Protein 3GL6 (pdb70)

Structure (mmCIF, N/CA/C/O backbone):
data_3GL6
#
_entry.id   3GL6
#
_cell.length_a   49.950
_cell.length_b   49.950
_cell.length_c   86.450
_cell.angle_alpha   90.00
_cell.angle_beta   90.00
_cell.angle_gamma   90.00
#
_symmetry.space_group_name_H-M   'I 41'
#
loop_
_entity.id
_entity.type
_entity.pdbx_description
1 polymer 'Histone demethylase JARID1A'
2 polymer 'Histone H3'
3 non-polymer 'ZINC ION'
4 water water
#
loop_
_atom_site.group_PDB
_atom_site.id
_atom_site.type_symbol
_atom_site.label_atom_id
_atom_site.label_alt_id
_atom_site.label_comp_id
_atom_site.label_asym_id
_atom_site.label_entity_id
_atom_site.label_seq_id
_atom_site.pdbx_PDB_ins_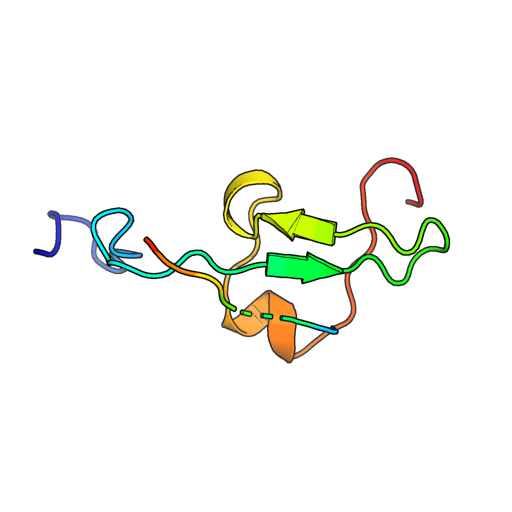code
_atom_site.Cartn_x
_atom_site.Cartn_y
_atom_site.Cartn_z
_atom_site.occupancy
_atom_site.B_iso_or_equiv
_atom_site.auth_seq_id
_atom_site.auth_comp_id
_atom_site.auth_asym_id
_atom_site.auth_atom_id
_atom_site.pdbx_PDB_model_num
ATOM 1 N N . SER A 1 1 ? -27.121 -35.538 5.078 1.00 37.48 1608 SER A N 1
ATOM 2 C CA . SER A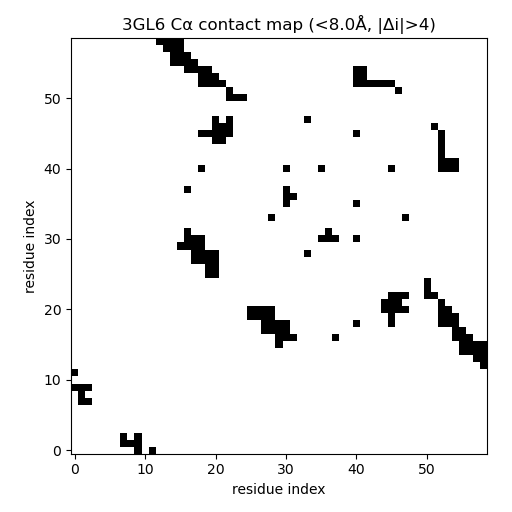 1 1 ? -27.780 -36.614 4.294 1.00 37.91 1608 SER A CA 1
ATOM 3 C C . SER A 1 1 ? -27.788 -36.288 2.855 1.00 38.22 1608 SER A C 1
ATOM 4 O O . SER A 1 1 ? -27.948 -35.127 2.441 1.00 35.36 1608 SER A O 1
ATOM 7 N N . VAL A 1 2 ? -27.664 -37.324 2.073 1.00 36.66 1609 VAL A N 1
ATOM 8 C CA . VAL A 1 2 ? -27.647 -37.130 0.671 1.00 36.55 1609 VAL A CA 1
ATOM 9 C C . VAL A 1 2 ? -29.058 -37.085 0.155 1.00 33.69 1609 VAL A C 1
ATOM 10 O O . VAL A 1 2 ? -29.981 -37.599 0.753 1.00 32.09 1609 VAL A O 1
ATOM 14 N N . CYS A 1 3 ? -29.233 -36.403 -0.964 1.00 31.58 1610 CYS A N 1
ATOM 15 C CA . CYS A 1 3 ? -30.554 -36.279 -1.596 1.00 32.21 1610 CYS A CA 1
ATOM 16 C C . CYS A 1 3 ? -30.632 -37.382 -2.649 1.00 33.46 1610 CYS A C 1
ATOM 17 O O . CYS A 1 3 ? -29.792 -38.285 -2.686 1.00 32.92 1610 CYS A O 1
ATOM 20 N N . ALA A 1 4 ? -31.616 -37.321 -3.527 1.00 33.59 1611 ALA A N 1
ATOM 21 C CA . ALA A 1 4 ? -31.769 -38.350 -4.559 1.00 35.57 1611 ALA A CA 1
ATOM 22 C C . ALA A 1 4 ? -30.836 -38.197 -5.748 1.00 37.77 1611 ALA A C 1
ATOM 23 O O . ALA A 1 4 ? -30.737 -39.101 -6.578 1.00 37.66 1611 ALA A O 1
ATOM 25 N N . ALA A 1 5 ? -30.131 -37.075 -5.815 1.00 37.99 1612 ALA A N 1
ATOM 26 C CA . ALA A 1 5 ? -29.206 -36.836 -6.910 1.00 41.17 1612 ALA A CA 1
ATOM 27 C C . ALA A 1 5 ? -28.056 -37.835 -6.890 1.00 44.07 1612 ALA A C 1
ATOM 28 O O . ALA A 1 5 ? -27.574 -38.211 -5.824 1.00 44.77 1612 ALA A O 1
ATOM 30 N N . GLN A 1 6 ? -27.616 -38.260 -8.070 1.00 45.65 1613 GLN A N 1
ATOM 31 C CA . GLN A 1 6 ? -26.513 -39.207 -8.159 1.00 48.70 1613 GLN A CA 1
ATOM 32 C C . GLN A 1 6 ? -25.244 -38.581 -7.599 1.00 48.12 1613 GLN A C 1
ATOM 33 O O . GLN A 1 6 ? -24.443 -39.251 -6.949 1.00 48.85 1613 GLN A O 1
ATOM 39 N N . ASN A 1 7 ? -25.066 -37.290 -7.855 1.00 46.87 1614 ASN A N 1
ATOM 40 C CA . ASN A 1 7 ? -23.896 -36.579 -7.3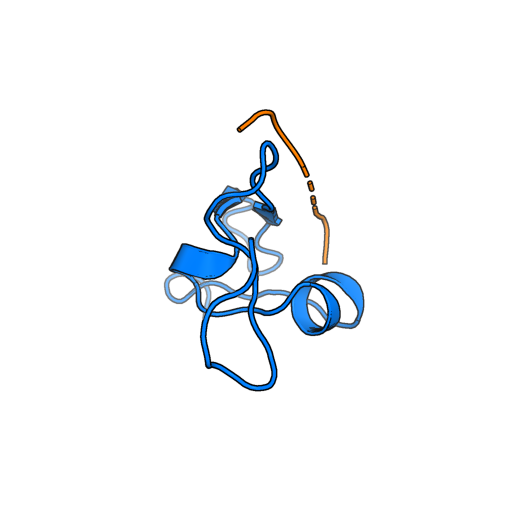62 1.00 45.70 1614 ASN A CA 1
ATOM 41 C C . ASN A 1 7 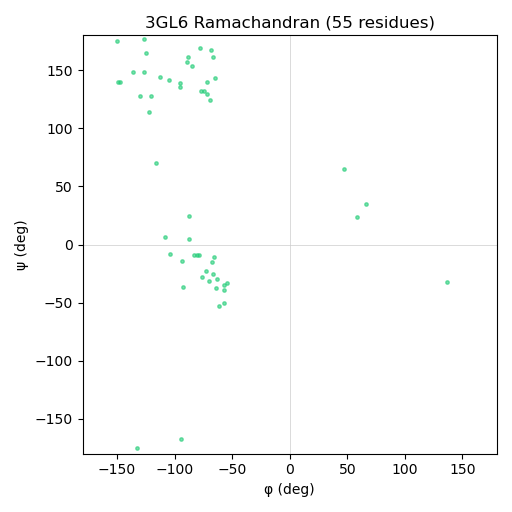? -24.318 -35.492 -6.380 1.00 42.90 1614 ASN A C 1
ATOM 42 O O . ASN A 1 7 ? -24.236 -34.304 -6.688 1.00 44.40 1614 ASN A O 1
ATOM 47 N N . CYS A 1 8 ? -24.778 -35.906 -5.204 1.00 39.82 1615 CYS A N 1
ATOM 48 C CA . CYS A 1 8 ? -25.209 -34.965 -4.176 1.00 36.87 1615 CYS A CA 1
ATOM 49 C C . CYS A 1 8 ? -24.012 -34.213 -3.610 1.00 38.09 1615 CYS A C 1
ATOM 50 O O . CYS A 1 8 ? -23.054 -34.820 -3.124 1.00 36.66 1615 CYS A O 1
ATOM 53 N N . GLN A 1 9 ? -24.075 -32.888 -3.673 1.00 37.07 1616 GLN A N 1
ATOM 54 C CA . GLN A 1 9 ? -22.993 -32.042 -3.182 1.00 39.20 1616 GLN A CA 1
ATOM 55 C C . GLN A 1 9 ? -23.136 -31.736 -1.697 1.00 37.61 1616 GLN A C 1
ATOM 56 O O . GLN A 1 9 ? -22.361 -30.960 -1.145 1.00 37.95 1616 GLN A O 1
ATOM 62 N N . ARG A 1 10 ? -24.135 -32.341 -1.061 1.00 36.39 1617 ARG A N 1
ATOM 63 C CA . ARG A 1 10 ? -24.386 -32.142 0.363 1.00 35.57 1617 ARG A CA 1
ATOM 64 C C . ARG A 1 10 ? -24.365 -30.674 0.805 1.00 33.59 1617 ARG A C 1
ATOM 65 O O . ARG A 1 10 ? -23.500 -30.265 1.582 1.00 33.00 1617 ARG A O 1
ATOM 73 N N . PRO A 1 11 ? -25.313 -29.859 0.316 1.00 32.37 1618 PRO A N 1
ATOM 74 C CA . PRO A 1 11 ? -25.325 -28.448 0.729 1.00 30.81 1618 PRO A CA 1
ATOM 75 C C . PRO A 1 11 ? -25.632 -28.356 2.225 1.00 30.83 1618 PRO A C 1
ATOM 76 O O . PRO A 1 11 ? -25.491 -27.302 2.849 1.00 28.03 1618 PRO A O 1
ATOM 80 N N . CYS A 1 12 ? -26.037 -29.491 2.784 1.00 29.19 1619 CYS A N 1
ATOM 81 C CA . CYS A 1 12 ? -26.377 -29.622 4.196 1.00 30.95 1619 CYS A CA 1
ATOM 82 C C . CYS A 1 12 ? -25.145 -29.780 5.097 1.00 31.97 1619 CYS A C 1
ATOM 83 O O . CYS A 1 12 ? -25.263 -29.748 6.320 1.00 33.19 1619 CYS A O 1
ATOM 86 N N . LYS A 1 13 ? -23.974 -29.961 4.495 1.00 32.47 1620 LYS A N 1
ATOM 87 C CA . LYS A 1 13 ? -22.739 -30.143 5.259 1.00 34.86 1620 LYS A CA 1
ATOM 88 C C . LYS A 1 13 ? -22.328 -28.894 6.039 1.00 35.36 1620 LYS A C 1
ATOM 89 O O . LYS A 1 13 ? -22.771 -27.786 5.736 1.00 34.17 1620 LYS A O 1
ATOM 95 N N . ASP A 1 14 ? -21.464 -29.087 7.033 1.00 38.43 1621 ASP A N 1
ATOM 96 C CA . ASP A 1 14 ? -20.995 -27.999 7.891 1.00 40.99 1621 ASP A CA 1
ATOM 97 C C . ASP A 1 14 ? -19.775 -27.257 7.355 1.00 41.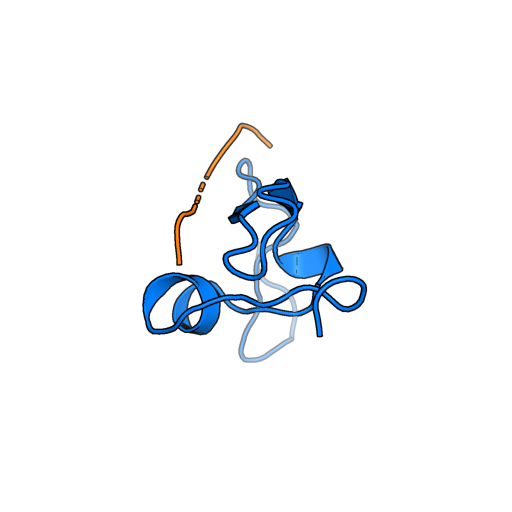02 1621 ASP A C 1
ATOM 98 O O . ASP A 1 14 ? -19.013 -26.673 8.128 1.00 44.58 1621 ASP A O 1
ATOM 103 N N . LYS A 1 15 ? -19.578 -27.287 6.044 1.00 38.03 1622 LYS A N 1
ATOM 104 C CA . LYS A 1 15 ? -18.447 -26.600 5.428 1.00 36.12 1622 LYS A CA 1
ATOM 105 C C . LYS A 1 15 ? -18.926 -25.860 4.184 1.00 34.16 1622 LYS A C 1
ATOM 106 O O . LYS A 1 15 ? -19.863 -26.301 3.520 1.00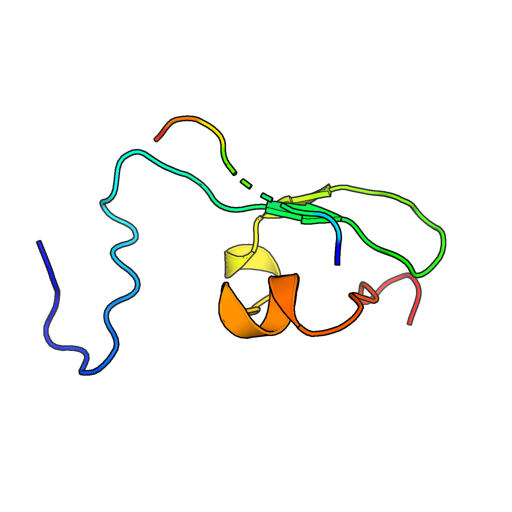 33.90 1622 LYS A O 1
ATOM 112 N N . VAL A 1 16 ? -18.284 -24.733 3.889 1.00 32.69 1623 VAL A N 1
ATOM 113 C CA . VAL A 1 16 ? -18.592 -23.927 2.708 1.00 31.36 1623 VAL A CA 1
ATOM 114 C C . VAL A 1 16 ? -17.306 -23.875 1.899 1.00 29.31 1623 VAL A C 1
ATOM 115 O O . VAL A 1 16 ? -16.256 -23.529 2.437 1.00 28.92 1623 VAL A O 1
ATOM 119 N N . ASP A 1 17 ? -17.384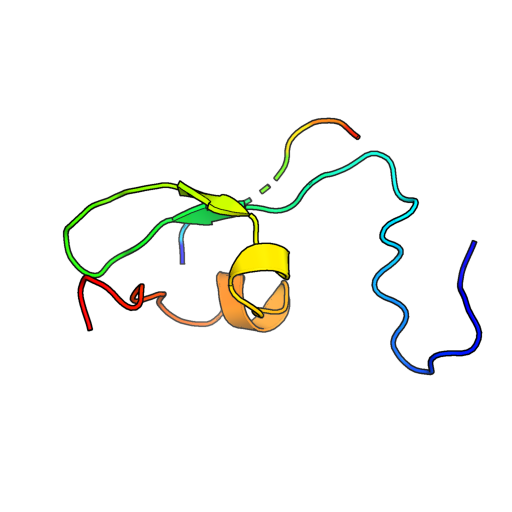 -24.220 0.618 1.00 27.76 1624 ASP A N 1
ATOM 120 C CA . ASP A 1 17 ? -16.205 -24.207 -0.243 1.00 27.00 1624 ASP A CA 1
ATOM 121 C C . ASP A 1 17 ? -16.101 -22.898 -1.015 1.00 25.84 1624 ASP A C 1
ATOM 122 O O . ASP A 1 17 ? -17.103 -22.369 -1.497 1.00 24.74 1624 ASP A O 1
ATOM 127 N N . TRP A 1 18 ? -14.881 -22.382 -1.126 1.00 24.72 1625 TRP A N 1
ATOM 128 C CA . TRP A 1 18 ? -14.637 -21.128 -1.830 1.00 23.76 1625 TRP A CA 1
ATOM 129 C C . TRP A 1 18 ? -13.589 -21.295 -2.925 1.00 24.31 1625 TRP A C 1
ATOM 130 O O . TRP A 1 18 ? -12.851 -22.280 -2.955 1.00 25.74 1625 TRP A O 1
ATOM 141 N N . VAL A 1 19 ? -13.531 -20.310 -3.814 1.00 23.49 1626 VAL A N 1
ATOM 142 C CA . VAL A 1 19 ? -12.554 -20.289 -4.894 1.00 24.60 1626 VAL A CA 1
ATOM 143 C C . VAL A 1 19 ? -12.247 -18.824 -5.173 1.00 25.55 1626 VAL A C 1
ATOM 144 O O . VAL A 1 19 ? -13.143 -17.979 -5.148 1.00 25.37 1626 VAL A O 1
ATOM 148 N N . GLN A 1 20 ? -10.977 -18.527 -5.423 1.00 26.29 1627 GLN A N 1
ATOM 149 C CA . GLN A 1 20 ? -10.542 -17.163 -5.683 1.00 27.23 1627 GLN A CA 1
ATOM 150 C C . GLN A 1 20 ? -10.250 -16.939 -7.166 1.00 28.39 1627 GLN A C 1
ATOM 151 O O . GLN A 1 20 ? -9.719 -17.815 -7.849 1.00 27.14 1627 GLN A O 1
ATOM 157 N N . CYS A 1 21 ? -10.610 -15.763 -7.667 1.00 28.51 1628 CYS A N 1
ATOM 158 C CA . CYS A 1 21 ? -10.397 -15.451 -9.075 1.00 29.78 1628 CYS A CA 1
ATOM 159 C C . CYS A 1 21 ? -8.930 -15.219 -9.427 1.00 30.50 1628 CYS A C 1
ATOM 160 O O . CYS A 1 21 ? -8.188 -14.604 -8.666 1.00 29.31 1628 CYS A O 1
ATOM 163 N N . ASP A 1 22 ? -8.522 -15.721 -10.591 1.00 31.88 1629 ASP A N 1
ATOM 164 C CA . ASP A 1 22 ? -7.151 -15.563 -11.077 1.00 32.73 1629 ASP A CA 1
ATOM 165 C C . ASP A 1 22 ? -7.120 -14.503 -12.175 1.00 34.44 1629 ASP A C 1
ATOM 166 O O . ASP A 1 22 ? -6.050 -14.100 -12.633 1.00 35.81 1629 ASP A O 1
ATOM 171 N N . GLY A 1 23 ? -8.304 -14.068 -12.593 1.00 34.31 1630 GLY A N 1
ATOM 172 C CA . GLY A 1 23 ? -8.419 -13.084 -13.655 1.00 36.10 1630 GLY A CA 1
ATOM 173 C C . GLY A 1 23 ? -7.925 -11.679 -13.374 1.00 37.10 1630 GLY A C 1
ATOM 174 O O . GLY A 1 23 ? -7.757 -10.892 -14.306 1.00 39.12 1630 GLY A O 1
ATOM 175 N N . GLY A 1 24 ? -7.702 -11.345 -12.108 1.00 38.35 1631 GLY A N 1
ATOM 176 C CA . GLY A 1 24 ? -7.225 -10.012 -11.791 1.00 39.20 1631 GLY A CA 1
ATOM 177 C C . GLY A 1 24 ? -7.885 -9.320 -10.610 1.00 39.71 1631 GLY A C 1
ATOM 178 O O . GLY A 1 24 ? -7.232 -8.541 -9.916 1.00 40.07 1631 GLY A O 1
ATOM 179 N N . CYS A 1 25 ? -9.169 -9.584 -10.377 1.00 38.01 1632 CYS A N 1
ATOM 180 C CA . CYS A 1 25 ? -9.868 -8.949 -9.260 1.00 36.62 1632 CYS A CA 1
ATOM 181 C C . CYS A 1 25 ? -9.424 -9.544 -7.928 1.00 36.81 1632 CYS A C 1
ATOM 182 O O . CYS A 1 25 ? -9.566 -8.916 -6.879 1.00 36.04 1632 CYS A O 1
ATOM 185 N N . ASP A 1 26 ? -8.898 -10.765 -7.978 1.00 35.90 1633 ASP A N 1
ATOM 186 C CA . ASP A 1 26 ? -8.403 -11.452 -6.788 1.00 35.56 1633 ASP A CA 1
ATOM 187 C C . ASP A 1 26 ? -9.463 -11.639 -5.701 1.00 33.04 1633 ASP A C 1
ATOM 188 O O . ASP A 1 26 ? -9.130 -11.803 -4.529 1.00 31.42 1633 ASP A O 1
ATOM 193 N N . GLU A 1 27 ? -10.733 -11.628 -6.086 1.00 31.56 1634 GLU A N 1
ATOM 194 C CA . GLU A 1 27 ? -11.802 -11.782 -5.108 1.00 32.47 1634 GLU A CA 1
ATOM 195 C C . GLU A 1 27 ? -12.202 -13.228 -4.842 1.00 32.23 1634 GLU A C 1
ATOM 196 O O . GLU A 1 27 ? -11.976 -14.117 -5.666 1.00 29.12 1634 GLU A O 1
ATOM 202 N N . TRP A 1 28 ? -12.798 -13.445 -3.673 1.00 29.78 1635 TRP A N 1
ATOM 203 C CA . TRP A 1 28 ? -13.245 -14.766 -3.250 1.00 29.48 1635 TRP A CA 1
ATOM 204 C C . TRP A 1 28 ? -14.714 -15.015 -3.554 1.00 28.32 1635 TRP A C 1
ATOM 205 O O . TRP A 1 28 ? -15.563 -14.158 -3.306 1.00 28.17 1635 TRP A O 1
ATOM 216 N N . PHE A 1 29 ? -15.003 -16.198 -4.087 1.00 26.48 1636 PHE A N 1
ATOM 217 C CA . PHE A 1 29 ? -16.367 -16.586 -4.426 1.00 24.90 1636 PHE A CA 1
ATOM 218 C C . PHE A 1 29 ? -16.734 -17.925 -3.791 1.00 24.69 1636 PHE A C 1
ATOM 219 O O . PHE A 1 29 ? -15.873 -18.783 -3.605 1.00 23.79 1636 PHE A O 1
ATOM 227 N N . HIS A 1 30 ? -18.010 -18.091 -3.451 1.00 25.43 1637 HIS A N 1
ATOM 228 C CA . HIS A 1 30 ? -18.501 -19.362 -2.918 1.00 25.57 1637 HIS A CA 1
ATOM 229 C C . HIS A 1 30 ? -18.533 -20.232 -4.180 1.00 24.81 1637 HIS A C 1
ATOM 230 O O . HIS A 1 30 ? -19.048 -19.794 -5.209 1.00 24.78 1637 HIS A O 1
ATOM 237 N N . GLN A 1 31 ? -17.998 -21.446 -4.115 1.00 23.43 1638 GLN A N 1
ATOM 238 C CA . GLN A 1 31 ? -17.994 -22.311 -5.291 1.00 24.33 1638 GLN A CA 1
ATOM 239 C C . GLN A 1 31 ? -19.382 -22.598 -5.879 1.00 24.46 1638 GLN A C 1
ATOM 240 O O . GLN A 1 31 ? -19.536 -22.640 -7.097 1.00 24.43 1638 GLN A O 1
ATOM 246 N N . VAL A 1 32 ? -20.398 -22.789 -5.042 1.00 26.79 1639 VAL A N 1
ATOM 247 C CA . VAL A 1 32 ? -21.721 -23.082 -5.598 1.00 29.88 1639 VAL A CA 1
ATOM 248 C C . VAL A 1 32 ? -22.316 -21.865 -6.301 1.00 29.26 1639 VAL A C 1
ATOM 249 O O . VAL A 1 32 ? -23.057 -22.006 -7.269 1.00 29.93 1639 VAL A O 1
ATOM 253 N N . CYS A 1 33 ? -21.981 -20.674 -5.818 1.00 28.83 1640 CYS A N 1
ATOM 254 C CA . CYS A 1 33 ? -22.489 -19.440 -6.412 1.00 29.52 1640 CYS A CA 1
ATOM 255 C C . CYS A 1 33 ? -21.960 -19.202 -7.818 1.00 29.89 1640 CYS A C 1
ATOM 256 O O . CYS A 1 33 ? -22.597 -18.511 -8.615 1.00 31.59 1640 CYS A 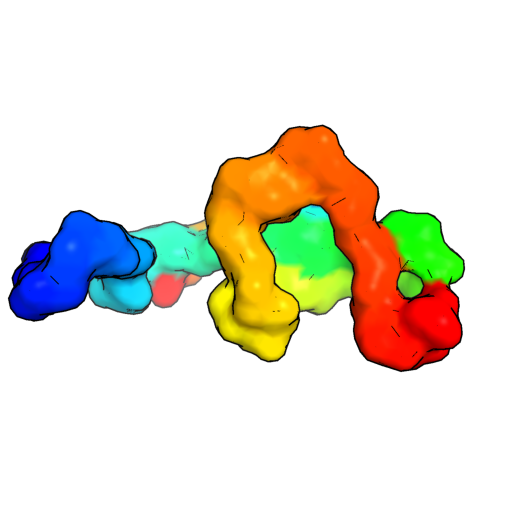O 1
ATOM 259 N N . VAL A 1 34 ? -20.796 -19.767 -8.124 1.00 29.24 1641 VAL A N 1
ATOM 260 C CA . VAL A 1 34 ? -20.212 -19.598 -9.446 1.00 28.82 1641 VAL A CA 1
ATOM 261 C C . VAL A 1 34 ? -20.284 -20.881 -10.277 1.00 30.81 1641 VAL A C 1
ATOM 262 O O . VAL A 1 34 ? -19.722 -20.957 -11.365 1.00 29.62 1641 VAL A O 1
ATOM 266 N N . GLY A 1 35 ? -20.975 -21.885 -9.744 1.00 32.15 1642 GLY A N 1
ATOM 267 C CA . GLY A 1 35 ? -21.156 -23.142 -10.450 1.00 35.28 1642 GLY A CA 1
ATOM 268 C C . GLY A 1 35 ? -19.946 -24.016 -10.721 1.00 36.29 1642 GLY A C 1
ATOM 269 O O . GLY A 1 35 ? -19.886 -24.682 -11.754 1.00 37.05 1642 GLY A O 1
ATOM 270 N N . VAL A 1 36 ? -18.983 -24.035 -9.808 1.00 35.90 1643 VAL A N 1
ATOM 271 C CA . VAL A 1 36 ? -17.805 -24.867 -10.002 1.00 38.16 1643 VAL A CA 1
ATOM 272 C C . VAL A 1 36 ? -17.788 -25.996 -8.979 1.00 37.99 1643 VAL A C 1
ATOM 273 O O . VAL A 1 36 ? -18.210 -25.818 -7.837 1.00 37.31 1643 VAL A O 1
ATOM 277 N N . SER A 1 37 ? -17.310 -27.160 -9.402 1.00 39.80 1644 SER A N 1
ATOM 278 C CA . SER A 1 37 ? -17.216 -28.315 -8.520 1.00 40.01 1644 SER A CA 1
ATOM 279 C C . SER A 1 37 ? -15.860 -28.242 -7.832 1.00 40.97 1644 SER A C 1
ATOM 280 O O . SER A 1 37 ? -14.967 -27.534 -8.294 1.00 38.60 1644 SER A O 1
ATOM 283 N N . PRO A 1 38 ? -15.690 -28.960 -6.711 1.00 43.24 1645 PRO A N 1
ATOM 284 C CA . PRO A 1 38 ? -14.400 -28.925 -6.018 1.00 44.41 1645 PRO A CA 1
ATOM 285 C C . PRO A 1 38 ? -13.283 -29.360 -6.965 1.00 45.17 1645 PRO A C 1
ATOM 286 O O . PRO A 1 38 ? -12.164 -28.856 -6.895 1.00 45.91 1645 PRO A O 1
ATOM 290 N N . GLU A 1 39 ? -13.605 -30.296 -7.853 1.00 45.49 1646 GLU A N 1
ATOM 291 C CA . GLU A 1 39 ? -12.640 -30.797 -8.824 1.00 47.92 1646 GLU A CA 1
ATOM 292 C C . GLU A 1 39 ? -12.179 -29.663 -9.732 1.00 46.98 1646 GLU A C 1
ATOM 293 O O . GLU A 1 39 ? -10.980 -29.428 -9.890 1.00 47.38 1646 GLU A O 1
ATOM 299 N N . MET A 1 40 ? -13.141 -28.968 -10.331 1.00 45.90 1647 MET A N 1
ATOM 300 C CA . MET A 1 40 ? -12.846 -27.849 -11.220 1.00 45.11 1647 MET A CA 1
ATOM 301 C C . MET A 1 40 ? -12.009 -26.807 -10.488 1.00 41.91 1647 MET A C 1
ATOM 302 O O . MET A 1 40 ? -10.973 -26.362 -10.981 1.00 39.64 1647 MET A O 1
ATOM 307 N N . ALA A 1 41 ? -12.477 -26.430 -9.302 1.00 39.60 1648 ALA A N 1
ATOM 308 C CA . ALA A 1 41 ? -11.814 -25.424 -8.480 1.00 38.71 1648 ALA A CA 1
ATOM 309 C C . ALA A 1 41 ? -10.348 -25.722 -8.187 1.00 37.98 1648 ALA A C 1
ATOM 310 O O . ALA A 1 41 ? -9.537 -24.806 -8.076 1.00 37.20 1648 ALA A O 1
ATOM 312 N N . GLU A 1 42 ? -10.005 -26.998 -8.065 1.00 39.78 1649 GLU A N 1
ATOM 313 C CA . GLU A 1 42 ? -8.631 -27.379 -7.764 1.00 41.82 1649 GLU A CA 1
ATOM 314 C C . GLU A 1 42 ? -7.743 -27.675 -8.964 1.00 41.11 1649 GLU A C 1
ATOM 315 O O . GLU A 1 42 ? -6.561 -27.340 -8.955 1.00 43.08 1649 GLU A O 1
ATOM 321 N N . ASN A 1 43 ? -8.312 -28.290 -9.994 1.00 41.15 1650 ASN A N 1
ATOM 322 C CA . ASN A 1 43 ? -7.542 -28.693 -11.169 1.00 41.68 1650 ASN A CA 1
ATOM 323 C C . ASN A 1 43 ? -7.263 -27.671 -12.267 1.00 40.70 1650 ASN A C 1
ATOM 324 O O . ASN A 1 43 ? -6.485 -27.947 -13.181 1.00 39.79 1650 ASN A O 1
ATOM 329 N N . GLU A 1 44 ? -7.889 -26.504 -12.195 1.00 38.71 1651 GLU A N 1
ATOM 330 C CA . GLU A 1 44 ? -7.648 -25.476 -13.201 1.00 37.11 1651 GLU A CA 1
ATOM 331 C C . GLU A 1 44 ? -7.815 -24.097 -12.589 1.00 34.60 1651 GLU A C 1
ATOM 332 O O . GLU A 1 44 ? -8.180 -23.969 -11.424 1.00 34.66 1651 GLU A O 1
ATOM 338 N N . ASP A 1 45 ? -7.533 -23.063 -13.368 1.00 33.82 1652 ASP A N 1
ATOM 339 C CA . ASP A 1 45 ? -7.659 -21.705 -12.866 1.00 32.22 1652 ASP A CA 1
ATOM 340 C C . ASP A 1 45 ? -9.127 -21.301 -12.855 1.00 30.47 1652 ASP A C 1
ATOM 341 O O . ASP A 1 45 ? -9.978 -22.013 -13.388 1.00 29.07 1652 ASP A O 1
ATOM 346 N N . TYR A 1 46 ? -9.430 -20.174 -12.221 1.00 28.52 1653 TYR A N 1
ATOM 347 C CA . TYR A 1 46 ? -10.800 -19.688 -12.199 1.00 28.77 1653 TYR A CA 1
ATOM 348 C C . TYR A 1 46 ? -10.821 -18.223 -12.605 1.00 27.24 1653 TYR A C 1
ATOM 349 O O . TYR A 1 46 ? -10.088 -17.410 -12.047 1.00 26.23 1653 TYR A O 1
ATOM 358 N N . ILE A 1 47 ? -11.663 -17.901 -13.582 1.00 28.43 1654 ILE A N 1
ATOM 359 C CA . ILE A 1 47 ? -11.807 -16.534 -14.078 1.00 27.77 1654 ILE A CA 1
ATOM 360 C C . ILE A 1 47 ? -13.277 -16.132 -13.923 1.00 28.10 1654 ILE A C 1
ATOM 361 O O . ILE A 1 47 ? -14.147 -16.705 -14.583 1.00 27.88 1654 ILE A O 1
ATOM 366 N N . CYS A 1 48 ? -13.556 -15.155 -13.061 1.00 28.17 1655 CYS A N 1
ATOM 367 C CA . CYS A 1 48 ? -14.933 -14.717 -12.829 1.00 30.09 1655 CYS A CA 1
ATOM 368 C C . CYS A 1 48 ? -15.523 -14.009 -14.047 1.00 32.10 1655 CYS A C 1
ATOM 369 O O . CYS A 1 48 ? -14.800 -13.656 -14.978 1.00 30.31 1655 CYS A O 1
ATOM 372 N N . ILE A 1 49 ? -16.838 -13.797 -14.039 1.00 34.47 1656 ILE A N 1
ATOM 373 C CA . ILE A 1 49 ? -17.502 -13.153 -15.171 1.00 37.96 1656 ILE A CA 1
ATOM 374 C C . ILE A 1 49 ? -17.052 -11.717 -15.417 1.00 38.18 1656 ILE A C 1
ATOM 375 O O . ILE A 1 49 ? -17.060 -11.256 -16.555 1.00 38.57 1656 ILE A O 1
ATOM 380 N N . ASN A 1 50 ? -16.656 -11.011 -14.363 1.00 38.84 1657 ASN A N 1
ATOM 381 C CA . ASN A 1 50 ? -16.208 -9.632 -14.517 1.00 39.68 1657 ASN A CA 1
ATOM 382 C C . ASN A 1 50 ? -14.801 -9.546 -15.098 1.00 39.15 1657 ASN A C 1
ATOM 383 O O . ASN A 1 50 ? -14.455 -8.565 -15.755 1.00 39.52 1657 ASN A O 1
ATOM 388 N N . CYS A 1 51 ? -13.990 -10.570 -14.855 1.00 37.64 1658 CYS A N 1
ATOM 389 C CA . CYS A 1 51 ? -12.625 -10.580 -15.369 1.00 36.96 1658 CYS A CA 1
ATOM 390 C C . CYS A 1 51 ? -12.520 -11.301 -16.704 1.00 36.35 1658 CYS A C 1
ATOM 391 O O . CYS A 1 51 ? -11.510 -11.188 -17.395 1.00 37.01 1658 CYS A O 1
ATOM 394 N N . ALA A 1 52 ? -13.564 -12.040 -17.063 1.00 38.00 1659 ALA A N 1
ATOM 395 C CA . ALA A 1 52 ? -13.578 -12.789 -18.316 1.00 40.14 1659 ALA A CA 1
ATOM 396 C C . ALA A 1 52 ? -13.537 -11.867 -19.532 1.00 41.69 1659 ALA A C 1
ATOM 397 O O . ALA A 1 52 ? -13.698 -10.640 -19.353 1.00 42.36 1659 ALA A O 1
ATOM 400 N N . ALA B 2 1 ? -7.119 -23.761 -8.940 1.00 30.90 1 ALA B N 1
ATOM 401 C CA . ALA B 2 1 ? -7.229 -22.373 -8.408 1.00 30.83 1 ALA B CA 1
ATOM 402 C C . ALA B 2 1 ? -7.098 -22.381 -6.888 1.00 31.35 1 ALA B C 1
ATOM 403 O O . ALA B 2 1 ? -7.163 -23.435 -6.259 1.00 32.28 1 ALA B O 1
ATOM 405 N N . ARG B 2 2 ? -6.908 -21.203 -6.302 1.00 31.80 2 ARG B N 1
ATOM 406 C CA . ARG B 2 2 ? -6.794 -21.092 -4.855 1.00 33.23 2 ARG B CA 1
ATOM 407 C C . ARG B 2 2 ? -8.172 -21.334 -4.248 1.00 32.54 2 ARG B C 1
ATOM 408 O O . ARG B 2 2 ? -9.161 -20.742 -4.678 1.00 32.26 2 ARG B O 1
ATOM 416 N N . THR B 2 3 ? -8.233 -22.220 -3.260 1.00 31.59 3 THR B N 1
ATOM 417 C CA . THR B 2 3 ? -9.493 -22.546 -2.609 1.00 30.57 3 THR B CA 1
ATOM 418 C C . THR B 2 3 ? -9.352 -22.534 -1.094 1.00 31.16 3 THR B C 1
ATOM 419 O O . THR B 2 3 ? -8.247 -22.468 -0.559 1.00 30.73 3 THR B O 1
ATOM 435 N N . GLN B 2 5 ? -11.943 -23.532 2.743 1.00 30.93 5 GLN B N 1
ATOM 436 C CA . GLN B 2 5 ? -13.189 -23.996 3.329 1.00 34.50 5 GLN B CA 1
ATOM 437 C C . GLN B 2 5 ? -13.399 -23.269 4.645 1.00 36.90 5 GLN B C 1
ATOM 438 O O . GLN B 2 5 ? -12.446 -23.048 5.392 1.00 34.72 5 GLN B O 1
ATOM 444 N N . THR B 2 6 ? -14.640 -22.882 4.914 1.00 39.06 6 THR B N 1
ATOM 445 C CA . THR B 2 6 ? -14.975 -22.223 6.167 1.00 42.62 6 THR B CA 1
ATOM 446 C C . THR B 2 6 ? -16.126 -23.011 6.788 1.00 47.29 6 THR B C 1
ATOM 447 O O . THR B 2 6 ? -16.632 -23.956 6.184 1.00 45.74 6 THR B O 1
ATOM 451 N N . ALA B 2 7 ? -16.548 -22.613 7.981 1.00 53.59 7 ALA B N 1
ATOM 452 C CA . ALA B 2 7 ? -17.597 -23.327 8.706 1.00 60.60 7 ALA B CA 1
ATOM 453 C C . ALA B 2 7 ? -19.075 -23.172 8.319 1.00 65.59 7 ALA B C 1
ATOM 454 O O . ALA B 2 7 ? -19.584 -22.063 8.146 1.00 66.26 7 ALA B O 1
ATOM 456 N N . ARG B 2 8 ? -19.735 -24.327 8.210 1.00 72.01 8 ARG B N 1
ATOM 457 C CA . ARG B 2 8 ? -21.163 -24.487 7.914 1.00 77.39 8 ARG B CA 1
ATOM 458 C C . ARG B 2 8 ? -21.774 -23.950 6.625 1.00 78.50 8 ARG B C 1
ATOM 459 O O . ARG B 2 8 ? -22.937 -23.488 6.667 1.00 78.46 8 ARG B O 1
#

Foldseek 3Di:
DADPDPDGPPPVDPDWDWAFAPLPPRDIDGCVVQVHDVCRRPPDHHHDPVSD/DDDDDDD

GO terms:
  GO:0008270 zinc ion binding (F, IDA)
  GO:0042393 histone binding (F, IDA)
  GO:0005515 protein binding (F, IPI)
  GO:0005634 nucleus (C, TAS)
  GO:0003677 DNA binding (F, IDA)
  GO:0005654 nucleoplasm (C, TAS)
  GO:0032452 histone demethylase activity (F, TAS)
  GO:0016604 nuclear body (C, IDA)
  GO:0005634 nucleus (C, IDA)
  GO:0034647 histone H3K4me/H3K4me2/H3K4me3 demethylase activity (F, IDA)
  GO:0000976 transcription cis-regulatory region binding (F, IMP)
  GO:0045893 positive regulation of DNA-templated transcription (P, IDA)
  GO:0045815 transcription initiation-coupled chromatin remodeling (P, IMP)

Solvent-accessible surface area: 4468 Å² total

Sequence (59 aa):
SVCAAQNCQRPCKDKVDWVQCDGGCDEWFHQVCVGVSPEMAENEDYICINCAARTQTAR

Radius of gyration: 12.38 Å; Cα contacts (8 Å, |Δi|>4): 90; chains: 2; bounding box: 25×30×27 Å

B-factor: mean 37.85, std 11.26, range [23.17, 100.63]

Secondary structure (DSSP, 8-state):
---SSTT---TTSSEE-EEE-SSSS--EEETGGGT--HHHHHHS----TTT-/----EE-

InterPro domains:
  IPR001606 ARID DNA-binding domain [PF01388] (88-170)
  IPR001606 ARID DNA-binding domain [PS51011] (84-174)
  IPR001606 ARID DNA-binding domain [SM00501] (85-175)
  IPR001965 Zinc finger, PHD-type [SM00249] (295-341)
  IPR001965 Zinc finger, PHD-type [SM00249] (1163-1216)
  IPR001965 Zinc finger, PHD-type [SM00249] (1614-1659)
  IPR003347 JmjC domain [PF02373] (470-586)
  IPR003347 JmjC domain [PS51184] (437-603)
  IPR003347 JmjC domain [SM00558] (437-603)
  IPR003349 JmjN domain [PF02375] (20-53)
  IPR003349 JmjN domain [PS51183] (19-60)
  IPR003349 JmjN domain [SM00545] (18-59)
  IPR004198 Zinc finger, C5HC2-type [PF02928] (676-728)
  IPR011011 Zinc finger, FYVE/PHD-type [SSF57903] (288-349)
  IPR011011 Zinc finger, FYVE/PHD-type [SSF57903] (1139-1222)
  IPR011011 Zinc finger, FYVE/PHD-type [SSF57903] (1602-1669)
  IPR013083 Zinc finger, RING/FYVE/PHD-type [G3DSA:3.30.40.10] (292-333)
  IPR013083 Zinc finger, RING/FYVE/PHD-type [G3DSA:3.30.40.10] (1157-1219)
  IPR013083 Zinc finger, RING/FYVE/PHD-type [G3DSA:3.30.40.10] (1607-1666)
  IPR013637 Lysine-specific demethylase-like domain [PF08429] (741-1072)

Nearest PDB structures (foldseek):
  3gl6-assembly1_A-2  TM=1.020E+00  e=1.606E-10  Homo sapiens
  2kgi-assembly1_A  TM=7.102E-01  e=1.147E-08  Homo sapiens
  2kgg-assembly1_A  TM=7.011E-01  e=2.477E-08  Homo sapiens
  2ma5-assembly1_A  TM=6.352E-01  e=2.907E-05  Homo sapiens
  2vp7-assembly1_A  TM=7.643E-01  e=1.374E-02  Homo sapiens

Organism: Homo sapiens (NCBI:txid9606)